Protein AF-A0AAQ3NUP5-F1 (afdb_monomer_lite)

Sequence (104 aa):
MAGIDYYNSLIDTLLSRGIKPFMTISQTISHYDIPEELQQRYKGWLSPEIECLDMGNLRRKVWMEENSRWEIGVAMNTKWIEPINNSSEDKKAVERAQSFYMNW

Structure (mmCIF, N/CA/C/O backbone):
data_AF-A0AAQ3NUP5-F1
#
_entry.id   AF-A0AAQ3NUP5-F1
#
loop_
_atom_site.group_PDB
_atom_site.id
_atom_site.type_symbol
_atom_site.label_atom_id
_atom_site.label_alt_id
_atom_site.label_comp_id
_atom_site.label_asym_id
_atom_site.label_entity_id
_atom_site.label_seq_id
_atom_site.pdbx_PDB_ins_code
_atom_site.Cartn_x
_atom_site.Cartn_y
_atom_site.Cartn_z
_atom_site.occupancy
_atom_site.B_iso_or_equiv
_atom_site.auth_seq_id
_atom_site.auth_comp_id
_atom_site.auth_asym_id
_atom_site.auth_atom_id
_atom_site.pdbx_PDB_model_num
ATOM 1 N N . MET A 1 1 ? 16.843 -2.081 -20.923 1.00 59.31 1 MET A N 1
ATOM 2 C CA . MET A 1 1 ? 17.064 -2.319 -19.474 1.00 59.31 1 MET A CA 1
ATOM 3 C C . MET A 1 1 ? 16.164 -3.486 -19.122 1.00 59.31 1 MET A C 1
ATOM 5 O O . MET A 1 1 ? 14.963 -3.276 -19.070 1.00 59.31 1 MET A O 1
ATOM 9 N N . ALA A 1 2 ? 16.703 -4.692 -18.908 1.00 79.62 2 ALA A N 1
ATOM 10 C CA . ALA A 1 2 ? 15.905 -5.928 -18.928 1.00 79.62 2 ALA A CA 1
ATOM 11 C C . ALA A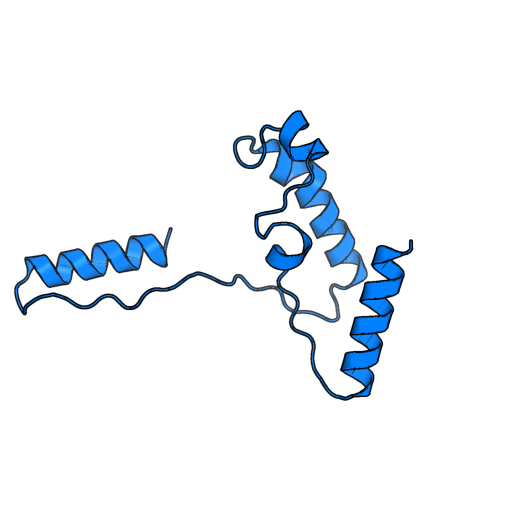 1 2 ? 14.661 -5.923 -18.011 1.00 79.62 2 ALA A C 1
ATOM 13 O O . ALA A 1 2 ? 13.619 -6.440 -18.397 1.00 79.62 2 ALA A O 1
ATOM 14 N N . GLY A 1 3 ? 14.741 -5.296 -16.830 1.00 78.31 3 GLY A N 1
ATOM 15 C CA . GLY A 1 3 ? 13.595 -5.174 -15.922 1.00 78.31 3 GLY A CA 1
ATOM 16 C C . GLY A 1 3 ? 12.485 -4.259 -16.450 1.00 78.31 3 GLY A C 1
ATOM 17 O O . GLY A 1 3 ? 11.320 -4.637 -16.421 1.00 78.31 3 GLY A O 1
ATOM 18 N N . ILE A 1 4 ? 12.834 -3.083 -16.982 1.00 78.56 4 ILE A N 1
ATOM 19 C CA . ILE A 1 4 ? 11.859 -2.141 -17.563 1.00 78.56 4 ILE A CA 1
ATOM 20 C C . ILE A 1 4 ? 11.172 -2.779 -18.772 1.00 78.56 4 ILE A C 1
ATOM 22 O O . ILE A 1 4 ? 9.952 -2.729 -18.893 1.00 78.56 4 ILE A O 1
ATOM 26 N N . ASP A 1 5 ? 11.959 -3.436 -19.623 1.00 85.00 5 ASP A N 1
ATOM 27 C CA . ASP A 1 5 ? 11.458 -4.081 -20.836 1.00 85.00 5 ASP A CA 1
ATOM 28 C C . ASP A 1 5 ? 10.462 -5.208 -20.486 1.00 85.00 5 ASP A C 1
ATOM 30 O O . ASP A 1 5 ? 9.418 -5.342 -21.127 1.00 85.00 5 ASP A O 1
ATOM 34 N N . TYR A 1 6 ? 10.728 -5.962 -19.409 1.00 87.25 6 TYR A N 1
ATOM 35 C CA . TYR A 1 6 ? 9.807 -6.970 -18.880 1.00 87.25 6 TYR A CA 1
ATOM 36 C C . TYR A 1 6 ? 8.470 -6.356 -18.442 1.00 87.25 6 TYR A C 1
ATOM 38 O O . TYR A 1 6 ? 7.417 -6.802 -18.904 1.00 87.25 6 TYR A O 1
ATOM 46 N N . TYR A 1 7 ? 8.489 -5.312 -17.605 1.00 82.75 7 TYR A N 1
ATOM 47 C CA . TYR A 1 7 ? 7.258 -4.683 -17.112 1.00 82.75 7 TYR A CA 1
ATOM 48 C C . TYR A 1 7 ? 6.446 -4.020 -18.227 1.00 82.75 7 TYR A C 1
ATOM 50 O O . TYR A 1 7 ? 5.228 -4.181 -18.252 1.00 82.75 7 TYR A O 1
ATOM 58 N N . ASN A 1 8 ? 7.100 -3.362 -19.185 1.00 84.56 8 ASN A N 1
ATOM 59 C CA . ASN A 1 8 ? 6.423 -2.792 -20.351 1.00 84.56 8 ASN A CA 1
ATOM 60 C C . ASN A 1 8 ? 5.717 -3.883 -21.164 1.00 84.56 8 ASN A C 1
ATOM 62 O O . ASN A 1 8 ? 4.524 -3.770 -21.446 1.00 84.56 8 ASN A O 1
ATOM 66 N N . SER A 1 9 ? 6.407 -4.997 -21.440 1.00 89.88 9 SER A N 1
ATOM 67 C CA . SER A 1 9 ? 5.808 -6.120 -22.166 1.00 89.88 9 SER A CA 1
ATOM 68 C C . SER A 1 9 ? 4.616 -6.734 -21.421 1.00 89.88 9 SER A C 1
ATOM 70 O O . SER A 1 9 ? 3.611 -7.080 -22.044 1.00 89.88 9 SER A O 1
ATOM 72 N N . LEU A 1 10 ? 4.686 -6.823 -20.087 1.00 89.00 10 LEU A N 1
ATOM 73 C CA . LEU A 1 10 ? 3.599 -7.310 -19.242 1.00 89.00 10 LEU A CA 1
ATOM 74 C C . LEU A 1 10 ? 2.391 -6.365 -19.288 1.00 89.00 10 LEU A C 1
ATOM 76 O O . LEU A 1 10 ? 1.268 -6.829 -19.481 1.00 89.00 10 LEU A O 1
ATOM 80 N N . ILE A 1 11 ? 2.614 -5.055 -19.150 1.00 87.44 11 ILE A N 1
ATOM 81 C CA . ILE A 1 11 ? 1.559 -4.034 -19.206 1.00 87.44 11 ILE A CA 1
ATOM 82 C C . ILE A 1 11 ? 0.841 -4.089 -20.559 1.00 87.44 11 ILE A C 1
ATOM 84 O O . ILE A 1 11 ? -0.386 -4.201 -20.593 1.00 87.44 11 ILE A O 1
ATOM 88 N N . ASP A 1 12 ? 1.581 -4.107 -21.667 1.00 89.62 12 ASP A N 1
ATOM 89 C CA . ASP A 1 12 ? 1.004 -4.163 -23.016 1.00 89.62 12 ASP A CA 1
ATOM 90 C C . ASP A 1 12 ? 0.230 -5.472 -23.262 1.00 89.62 12 ASP A C 1
ATOM 92 O O . ASP A 1 12 ? -0.850 -5.495 -23.863 1.00 89.62 12 ASP A O 1
ATOM 96 N N . THR A 1 13 ? 0.738 -6.585 -22.731 1.00 91.88 13 THR A N 1
ATOM 97 C CA . THR A 1 13 ? 0.106 -7.914 -22.793 1.00 91.88 13 THR A CA 1
ATOM 98 C C . THR A 1 13 ? -1.214 -7.975 -22.012 1.00 91.88 13 THR A C 1
ATOM 100 O O . THR A 1 13 ? -2.138 -8.689 -22.420 1.00 91.88 13 THR A O 1
ATOM 103 N N . LEU A 1 14 ? -1.326 -7.238 -20.904 1.00 89.94 14 LEU A N 1
ATOM 104 C CA . LEU A 1 14 ? -2.559 -7.120 -20.119 1.00 89.94 14 LEU A CA 1
ATOM 105 C C . LEU A 1 14 ? -3.572 -6.203 -20.812 1.00 89.94 14 LEU A C 1
ATOM 107 O O . LEU A 1 14 ? -4.736 -6.579 -20.966 1.00 89.94 14 LEU A O 1
ATOM 111 N N . LEU A 1 15 ? -3.113 -5.052 -21.309 1.00 89.00 15 LEU A N 1
ATOM 112 C CA . LEU A 1 15 ? -3.955 -4.092 -22.022 1.00 89.00 15 LEU A CA 1
ATOM 113 C C . LEU A 1 15 ? -4.539 -4.690 -23.309 1.00 89.00 15 LEU A C 1
ATOM 115 O O . LEU A 1 15 ? -5.733 -4.543 -23.561 1.00 89.00 15 LEU A O 1
ATOM 119 N N . SER A 1 16 ? -3.741 -5.437 -24.080 1.00 93.62 16 SER A N 1
ATOM 120 C CA . SER A 1 16 ? -4.210 -6.146 -25.286 1.00 93.62 16 SER A CA 1
ATOM 121 C C . SER A 1 16 ? -5.267 -7.221 -25.003 1.00 93.62 16 SER A C 1
ATOM 123 O O . SER A 1 16 ? -6.034 -7.577 -25.895 1.00 93.62 16 SER A O 1
ATOM 125 N N . ARG A 1 17 ? -5.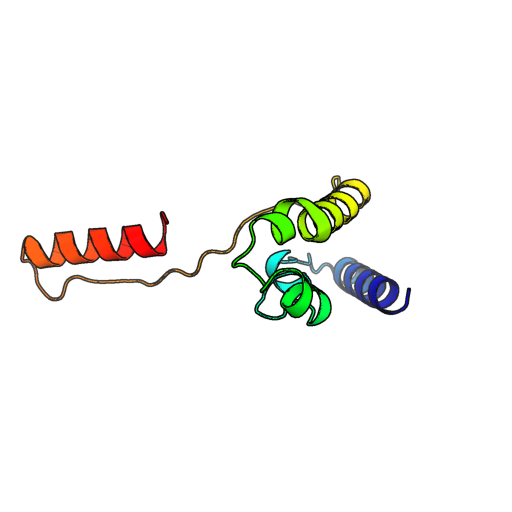354 -7.710 -23.759 1.00 94.88 17 ARG A N 1
ATOM 126 C CA . ARG A 1 17 ? -6.403 -8.633 -23.289 1.00 94.88 17 ARG A CA 1
ATOM 127 C C . ARG A 1 17 ? -7.585 -7.923 -22.620 1.00 94.88 17 ARG A C 1
ATOM 129 O O . ARG A 1 17 ? -8.470 -8.594 -22.099 1.00 94.88 17 ARG A O 1
ATOM 136 N N . GLY A 1 18 ? -7.608 -6.589 -22.613 1.00 89.56 18 GLY A N 1
ATOM 137 C CA . GLY A 1 18 ? -8.663 -5.793 -21.980 1.00 89.56 18 GLY A CA 1
ATOM 138 C C . GLY A 1 18 ? -8.600 -5.766 -20.449 1.00 89.56 18 GLY A C 1
ATOM 139 O O . GLY A 1 18 ? -9.564 -5.356 -19.807 1.00 89.56 18 GLY A O 1
ATOM 140 N N . ILE A 1 19 ? -7.484 -6.190 -19.848 1.00 89.38 19 ILE A N 1
ATOM 141 C CA . ILE A 1 19 ? -7.275 -6.145 -18.399 1.00 89.38 19 ILE A CA 1
ATOM 142 C C . ILE A 1 19 ? -6.596 -4.817 -18.066 1.00 89.38 19 ILE A C 1
ATOM 144 O O . ILE A 1 19 ? -5.465 -4.579 -18.486 1.00 89.38 19 ILE A O 1
ATOM 148 N N . LYS A 1 20 ? -7.270 -3.950 -17.301 1.00 80.81 20 LYS A N 1
ATOM 149 C CA . LYS A 1 20 ? -6.672 -2.704 -16.803 1.00 80.81 20 LYS A CA 1
ATOM 150 C C . LYS A 1 20 ? -5.727 -3.040 -15.641 1.00 80.81 20 LYS A C 1
ATOM 152 O O . LYS A 1 20 ? -6.215 -3.480 -14.598 1.00 80.81 20 LYS A O 1
ATOM 157 N N . PRO A 1 21 ? -4.403 -2.857 -15.781 1.00 79.94 21 PRO A N 1
ATOM 158 C CA . PRO A 1 21 ? -3.494 -3.101 -14.674 1.00 79.94 21 PRO A CA 1
ATOM 159 C C . PRO A 1 21 ? -3.680 -2.013 -13.610 1.00 79.94 21 PRO A C 1
ATOM 161 O O . PRO A 1 21 ? -3.857 -0.835 -13.925 1.00 79.94 21 PRO A O 1
ATOM 164 N N . PHE A 1 22 ? -3.634 -2.415 -12.343 1.00 71.75 22 PHE A N 1
ATOM 165 C CA . PHE A 1 22 ? -3.541 -1.507 -11.207 1.00 71.75 22 PHE A CA 1
ATOM 166 C C . PHE A 1 22 ? -2.179 -1.725 -10.560 1.00 71.75 22 PHE A C 1
ATOM 168 O O . PHE A 1 22 ? -1.901 -2.809 -10.048 1.00 71.75 22 PHE A O 1
ATOM 175 N N . MET A 1 23 ? -1.313 -0.717 -10.638 1.00 68.50 23 MET A N 1
ATOM 176 C CA . MET A 1 23 ? 0.040 -0.804 -10.106 1.00 68.50 23 MET A CA 1
ATOM 177 C C . MET A 1 23 ? 0.131 0.001 -8.818 1.00 68.50 23 MET A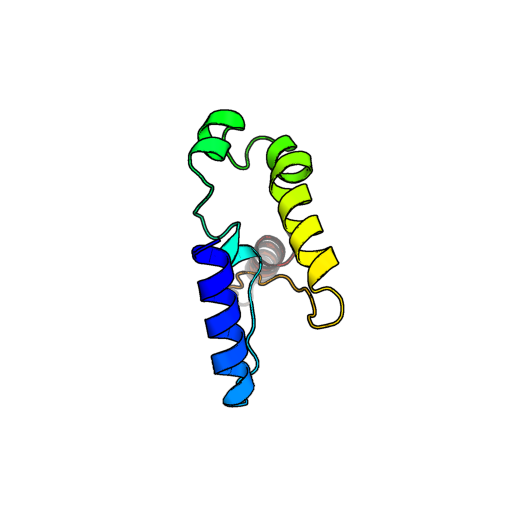 C 1
ATOM 179 O O . MET A 1 23 ? 0.033 1.226 -8.817 1.00 68.50 23 MET A O 1
ATOM 183 N N . THR A 1 24 ? 0.351 -0.688 -7.706 1.00 57.34 24 THR A N 1
ATOM 184 C CA . THR A 1 24 ? 0.660 -0.021 -6.447 1.00 57.34 24 THR A CA 1
ATOM 185 C C . THR A 1 24 ? 2.118 0.430 -6.510 1.00 57.34 24 THR A C 1
ATOM 187 O O . THR A 1 24 ? 3.015 -0.404 -6.508 1.00 57.34 24 THR A O 1
ATOM 190 N N . ILE A 1 25 ? 2.383 1.738 -6.517 1.00 53.66 25 ILE A N 1
ATOM 191 C CA . ILE A 1 25 ? 3.756 2.293 -6.482 1.00 53.66 25 ILE A CA 1
ATOM 192 C C . ILE A 1 25 ? 4.510 1.847 -5.208 1.00 53.66 25 ILE A C 1
ATOM 194 O O . ILE A 1 25 ? 5.736 1.766 -5.200 1.00 53.66 25 ILE A O 1
ATOM 198 N N . SER A 1 26 ? 3.780 1.447 -4.158 1.00 44.59 26 SER A N 1
ATOM 199 C CA . SER A 1 26 ? 4.347 0.736 -3.006 1.00 44.59 26 SER A CA 1
ATOM 200 C C . SER A 1 26 ? 4.866 -0.668 -3.364 1.00 44.59 26 SER A C 1
ATOM 202 O O . SER A 1 26 ? 5.926 -1.041 -2.904 1.00 44.59 26 SER A O 1
ATOM 204 N N . GLN A 1 27 ? 4.227 -1.437 -4.247 1.00 39.78 27 GLN A N 1
ATOM 205 C CA . GLN A 1 27 ? 4.657 -2.807 -4.591 1.00 39.78 27 GLN A CA 1
ATOM 206 C C . GLN A 1 27 ? 5.958 -2.861 -5.415 1.00 39.78 27 GLN A C 1
ATOM 208 O O . GLN A 1 27 ? 6.675 -3.848 -5.328 1.00 39.78 27 GLN A O 1
ATOM 213 N N . THR A 1 28 ? 6.301 -1.809 -6.167 1.00 47.62 28 THR A N 1
ATOM 214 C CA . THR A 1 28 ? 7.537 -1.781 -6.979 1.00 47.62 28 THR A CA 1
ATOM 215 C C . THR A 1 28 ? 8.714 -1.106 -6.268 1.00 47.62 28 THR A C 1
ATOM 217 O O . THR A 1 28 ? 9.861 -1.327 -6.642 1.00 47.62 28 THR A O 1
ATOM 220 N N . ILE A 1 29 ? 8.448 -0.249 -5.274 1.00 51.78 29 ILE A N 1
ATOM 221 C CA . ILE A 1 29 ? 9.471 0.597 -4.639 1.00 51.78 29 ILE A CA 1
ATOM 222 C C . ILE A 1 29 ? 9.476 0.462 -3.099 1.00 51.78 29 ILE A C 1
ATOM 224 O O . ILE A 1 29 ? 10.439 0.858 -2.459 1.00 51.78 29 ILE A O 1
ATOM 228 N N . SER A 1 30 ? 8.429 -0.041 -2.436 1.00 51.28 30 SER A N 1
ATOM 229 C CA . SER A 1 30 ? 8.287 0.109 -0.970 1.00 51.28 30 SER A CA 1
ATOM 230 C C . SER A 1 30 ? 7.568 -1.023 -0.217 1.00 51.28 30 SER A C 1
ATOM 232 O O . SER A 1 30 ? 7.333 -0.875 0.982 1.00 51.28 30 SER A O 1
ATOM 234 N N . HIS A 1 31 ? 7.241 -2.159 -0.840 1.00 52.16 31 HIS A N 1
ATOM 235 C CA . HIS A 1 31 ? 6.608 -3.280 -0.147 1.00 52.16 31 HIS A CA 1
ATOM 236 C C . HIS A 1 31 ? 7.685 -4.103 0.549 1.00 52.16 31 HIS A C 1
ATOM 238 O O . HIS A 1 31 ? 8.073 -5.166 0.083 1.00 52.16 31 HIS A O 1
ATOM 244 N N . TYR A 1 32 ? 8.188 -3.553 1.653 1.00 56.97 32 TYR A N 1
ATOM 245 C CA . TYR A 1 32 ? 9.192 -4.138 2.546 1.00 56.97 32 TYR A CA 1
ATOM 246 C C . TYR A 1 32 ? 10.586 -4.391 1.935 1.00 56.97 32 TYR A C 1
ATOM 248 O O . TYR A 1 32 ? 11.545 -4.499 2.695 1.00 56.97 32 TYR A O 1
ATOM 256 N N . ASP A 1 33 ? 10.727 -4.357 0.608 1.00 63.31 33 ASP A N 1
ATOM 257 C CA . ASP A 1 33 ? 11.980 -4.590 -0.115 1.00 63.31 33 ASP A CA 1
ATOM 258 C C . ASP A 1 33 ? 12.662 -3.268 -0.502 1.00 63.31 33 ASP A C 1
ATOM 260 O O . ASP A 1 33 ? 12.646 -2.831 -1.655 1.00 63.31 33 ASP A O 1
ATOM 264 N N . ILE A 1 34 ? 13.266 -2.596 0.482 1.00 71.31 34 ILE A N 1
ATOM 265 C CA . ILE A 1 34 ? 14.207 -1.505 0.197 1.00 71.31 34 ILE A CA 1
ATOM 266 C C . ILE A 1 34 ? 15.478 -2.136 -0.392 1.00 71.31 34 ILE A C 1
ATOM 268 O O . ILE A 1 34 ? 16.009 -3.068 0.216 1.00 71.31 34 ILE A O 1
ATOM 272 N N . PRO A 1 35 ? 16.016 -1.637 -1.521 1.00 78.81 35 PRO A N 1
ATOM 273 C CA . PRO A 1 35 ? 17.321 -2.067 -2.007 1.00 78.81 35 PRO A CA 1
ATOM 274 C C . PRO A 1 35 ? 18.375 -1.984 -0.898 1.00 78.81 35 PRO A C 1
ATOM 276 O O . PRO A 1 35 ? 18.509 -0.948 -0.245 1.00 78.81 35 PRO A O 1
ATOM 279 N N . GLU A 1 36 ? 19.144 -3.055 -0.704 1.00 79.31 36 GLU A N 1
ATOM 280 C CA . GLU A 1 36 ? 20.148 -3.165 0.368 1.00 79.31 36 GLU A CA 1
ATOM 281 C C . GLU A 1 36 ? 21.121 -1.970 0.386 1.00 79.31 36 GLU A C 1
ATOM 283 O O . GLU A 1 36 ? 21.496 -1.462 1.438 1.00 79.31 36 GLU A O 1
ATOM 288 N N . GLU A 1 37 ? 21.464 -1.448 -0.790 1.00 82.50 37 GLU A N 1
ATOM 289 C CA . GLU A 1 37 ? 22.298 -0.255 -0.960 1.00 82.50 37 GLU A CA 1
ATOM 290 C C . GLU A 1 37 ? 21.707 0.978 -0.254 1.00 82.50 37 GLU A C 1
ATOM 292 O O . GLU A 1 37 ? 22.419 1.708 0.439 1.00 82.50 37 GLU A O 1
ATOM 297 N N . LEU A 1 38 ? 20.393 1.197 -0.374 1.00 77.88 38 LEU A N 1
ATOM 298 C CA . LEU A 1 38 ? 19.688 2.290 0.301 1.00 77.88 38 LEU A CA 1
ATOM 299 C C . LEU A 1 38 ? 19.521 2.010 1.798 1.00 77.88 38 LEU A C 1
ATOM 301 O O . LEU A 1 38 ? 19.610 2.936 2.609 1.00 77.88 38 LEU A O 1
ATOM 305 N N . GLN A 1 39 ? 19.337 0.743 2.180 1.00 80.62 39 GLN A N 1
ATOM 306 C CA . GLN A 1 39 ? 19.306 0.335 3.583 1.00 80.62 39 GLN A CA 1
ATOM 307 C C . GLN A 1 39 ? 20.637 0.658 4.280 1.00 80.62 39 GLN A C 1
ATOM 309 O O . GLN A 1 39 ? 20.633 1.254 5.357 1.00 80.62 39 GLN A O 1
ATOM 314 N N . GLN A 1 40 ? 21.775 0.344 3.658 1.00 83.56 40 GLN A N 1
ATOM 315 C CA . GLN A 1 40 ? 23.102 0.636 4.207 1.00 83.56 40 GLN A CA 1
ATOM 316 C C . GLN A 1 40 ? 23.422 2.134 4.200 1.00 83.56 40 GLN A C 1
ATOM 318 O O . GLN A 1 40 ? 23.961 2.655 5.177 1.00 83.56 40 GLN A O 1
ATOM 323 N N . ARG A 1 41 ? 23.066 2.841 3.120 1.00 84.19 41 ARG A N 1
ATOM 324 C CA . ARG A 1 41 ? 23.372 4.267 2.951 1.00 84.19 41 ARG A CA 1
ATOM 325 C C . ARG A 1 41 ? 22.560 5.170 3.878 1.00 84.19 41 ARG A C 1
ATOM 327 O O . ARG A 1 41 ? 23.111 6.125 4.416 1.00 84.19 41 ARG A O 1
ATOM 334 N N . TYR A 1 42 ? 21.276 4.866 4.072 1.00 82.25 42 TYR A N 1
ATOM 335 C CA . TYR A 1 42 ? 20.328 5.753 4.760 1.00 82.25 42 TYR A CA 1
ATOM 336 C C . TYR A 1 42 ? 19.711 5.159 6.029 1.00 82.25 42 TYR A C 1
ATOM 338 O O . TYR A 1 42 ? 18.926 5.831 6.694 1.00 82.25 42 TYR A O 1
ATOM 346 N N . LYS A 1 43 ? 20.054 3.918 6.400 1.00 82.25 43 LYS A N 1
ATOM 347 C CA . LYS A 1 43 ? 19.368 3.155 7.463 1.00 82.25 43 LYS A CA 1
ATOM 348 C C . LYS A 1 43 ? 17.874 2.947 7.163 1.00 82.25 43 LYS A C 1
ATOM 350 O O . LYS A 1 43 ? 17.051 2.886 8.078 1.00 82.25 43 LYS A O 1
ATOM 355 N N . GLY A 1 44 ? 17.532 2.846 5.877 1.00 76.38 44 GLY A N 1
ATOM 356 C CA . GLY A 1 44 ? 16.164 2.659 5.398 1.00 76.38 44 GLY A CA 1
ATOM 357 C C . GLY A 1 44 ? 15.261 3.854 5.698 1.00 76.38 44 GLY A C 1
ATOM 358 O O . GLY A 1 44 ? 15.669 5.006 5.575 1.00 76.38 44 GLY A O 1
ATOM 359 N N . TRP A 1 45 ? 14.032 3.573 6.134 1.00 73.56 45 TRP A N 1
ATOM 360 C CA . TRP A 1 45 ? 12.998 4.576 6.428 1.00 73.56 45 TRP A CA 1
ATOM 361 C C . TRP A 1 45 ? 13.276 5.462 7.653 1.00 73.56 45 TRP A C 1
ATOM 363 O O . TRP A 1 45 ? 12.477 6.340 7.965 1.00 73.56 45 TRP A O 1
ATOM 373 N N . LEU A 1 46 ? 14.383 5.238 8.369 1.00 77.94 46 LEU A N 1
ATOM 374 C CA . LEU A 1 46 ? 14.760 6.050 9.529 1.00 77.94 46 LEU A CA 1
ATOM 375 C C . LEU A 1 46 ? 15.376 7.400 9.139 1.00 77.94 46 LEU A C 1
ATOM 377 O O . LEU A 1 46 ? 15.382 8.312 9.965 1.00 77.94 46 LEU A O 1
ATOM 381 N N . SER A 1 47 ? 15.898 7.534 7.915 1.00 79.81 47 SER A N 1
ATOM 382 C CA . SER A 1 47 ? 16.386 8.816 7.404 1.00 79.81 47 SER A CA 1
ATOM 383 C C . SER A 1 47 ? 15.357 9.452 6.463 1.00 79.81 47 SER A C 1
ATOM 385 O O . SER A 1 47 ? 14.934 8.804 5.507 1.00 79.81 47 SER A O 1
ATOM 387 N N . PRO A 1 48 ? 14.999 10.737 6.643 1.00 77.50 48 PRO A N 1
ATOM 388 C CA . PRO A 1 48 ? 14.143 11.457 5.697 1.00 77.50 48 PRO A CA 1
ATOM 389 C C . PRO A 1 48 ? 14.817 11.686 4.329 1.00 77.50 48 PRO A C 1
ATOM 391 O O . PRO A 1 48 ? 14.154 12.037 3.354 1.00 77.50 48 PRO A O 1
ATOM 394 N N . GLU A 1 49 ? 16.133 11.489 4.230 1.00 78.38 49 GLU A N 1
ATOM 395 C CA . GLU A 1 49 ? 16.913 11.722 3.009 1.00 78.38 49 GLU A CA 1
ATOM 396 C C . GLU A 1 49 ? 16.579 10.709 1.910 1.00 78.38 49 GLU A C 1
ATOM 398 O O . GLU A 1 49 ? 16.629 11.060 0.730 1.00 78.38 49 GLU A O 1
ATOM 403 N N . ILE A 1 50 ? 16.187 9.483 2.283 1.00 75.69 50 ILE A N 1
ATOM 404 C CA . ILE A 1 50 ? 15.807 8.435 1.326 1.00 75.69 50 ILE A CA 1
ATOM 405 C C . ILE A 1 50 ? 14.592 8.862 0.490 1.00 75.69 50 ILE A C 1
ATOM 407 O O . ILE A 1 50 ? 14.558 8.634 -0.720 1.00 75.69 50 ILE A O 1
ATOM 411 N N . GLU A 1 51 ? 13.630 9.534 1.128 1.00 71.25 51 GLU A N 1
ATOM 412 C CA . GLU A 1 51 ? 12.379 9.980 0.517 1.00 71.25 51 GLU A CA 1
ATOM 413 C C . GLU A 1 51 ? 12.618 11.187 -0.393 1.00 71.25 51 GLU A C 1
ATOM 415 O O . GLU A 1 51 ? 12.153 11.214 -1.531 1.00 71.25 51 GLU A O 1
ATOM 420 N N . CYS A 1 52 ? 13.388 12.173 0.073 1.00 67.38 52 CYS A N 1
ATOM 421 C CA . CYS A 1 52 ? 13.623 13.407 -0.677 1.00 67.38 52 CYS A CA 1
ATOM 422 C C . CYS A 1 52 ? 14.614 13.250 -1.840 1.00 67.38 52 CYS A C 1
ATOM 424 O O . CYS A 1 52 ? 14.513 13.993 -2.819 1.00 67.38 52 CYS A O 1
ATOM 426 N N . LEU A 1 53 ? 15.573 12.324 -1.741 1.00 75.38 53 LEU A N 1
ATOM 427 C CA . LEU A 1 53 ? 16.627 12.150 -2.740 1.00 75.38 53 LEU A CA 1
ATOM 428 C C . LEU A 1 53 ? 16.306 10.987 -3.675 1.00 75.38 53 LEU A C 1
ATOM 430 O O . LEU A 1 53 ? 15.720 11.192 -4.735 1.00 75.38 53 LEU A O 1
ATOM 434 N N . ASP A 1 54 ? 16.685 9.770 -3.306 1.00 76.44 54 ASP A N 1
ATOM 435 C CA . ASP A 1 54 ? 16.744 8.664 -4.261 1.00 76.44 54 ASP A CA 1
ATOM 436 C C . ASP A 1 54 ? 15.337 8.172 -4.639 1.00 76.44 54 ASP A C 1
ATOM 438 O O . ASP A 1 54 ? 14.994 8.098 -5.824 1.00 76.44 54 ASP A O 1
ATOM 442 N N . MET A 1 55 ? 14.470 7.943 -3.650 1.00 74.31 55 MET A N 1
ATOM 443 C CA . MET A 1 55 ? 13.117 7.420 -3.878 1.00 74.31 55 MET A CA 1
ATOM 444 C C . MET A 1 55 ? 12.203 8.466 -4.510 1.00 74.31 55 MET A C 1
ATOM 446 O O . MET A 1 55 ? 11.474 8.170 -5.459 1.00 74.31 55 MET A O 1
ATOM 450 N N . GLY A 1 56 ? 12.275 9.708 -4.029 1.00 75.19 56 GLY A N 1
ATOM 451 C CA . GLY A 1 56 ? 11.528 10.831 -4.585 1.00 75.19 56 GLY A CA 1
ATOM 452 C C . GLY A 1 56 ? 11.910 11.121 -6.034 1.00 75.19 56 GLY A C 1
ATOM 453 O O . GLY A 1 56 ? 11.031 11.350 -6.867 1.00 75.19 56 GLY A O 1
ATOM 454 N N . ASN A 1 57 ? 13.201 11.051 -6.376 1.00 81.06 57 ASN A N 1
ATOM 455 C CA . ASN A 1 57 ? 13.655 11.235 -7.755 1.00 81.06 57 ASN A CA 1
ATOM 456 C C . ASN A 1 57 ? 13.216 10.084 -8.667 1.00 81.06 57 ASN A C 1
ATOM 458 O O . ASN A 1 57 ? 12.773 10.346 -9.787 1.00 81.06 57 ASN A O 1
ATOM 462 N N . LEU A 1 58 ? 13.276 8.834 -8.194 1.00 76.44 58 LEU A N 1
ATOM 463 C CA . LEU A 1 58 ? 12.806 7.674 -8.954 1.00 76.44 58 LEU A CA 1
ATOM 464 C C . LEU A 1 58 ? 11.303 7.771 -9.250 1.00 76.44 58 LEU A C 1
ATOM 466 O O . LEU A 1 58 ? 10.895 7.654 -10.407 1.00 76.44 58 LEU A O 1
ATOM 470 N N . ARG A 1 59 ? 10.484 8.065 -8.229 1.00 75.62 59 ARG A N 1
ATOM 471 C CA . ARG A 1 59 ? 9.033 8.267 -8.384 1.00 75.62 59 ARG A CA 1
ATOM 472 C C . ARG A 1 59 ? 8.728 9.415 -9.344 1.00 75.62 59 ARG A C 1
ATOM 474 O O . ARG A 1 59 ? 7.876 9.267 -10.214 1.00 75.62 59 ARG A O 1
ATOM 481 N N . ARG A 1 60 ? 9.452 10.537 -9.235 1.00 78.44 60 ARG A N 1
ATOM 482 C CA . ARG A 1 60 ? 9.288 11.685 -10.139 1.00 78.44 60 ARG A CA 1
ATOM 483 C C . ARG A 1 60 ? 9.607 11.315 -11.584 1.00 78.44 60 ARG A C 1
ATOM 485 O O . ARG A 1 60 ? 8.872 11.723 -12.474 1.00 78.44 60 ARG A O 1
ATOM 492 N N . LYS A 1 61 ? 10.674 10.551 -11.823 1.00 79.19 61 LYS A N 1
ATOM 493 C CA . LYS A 1 61 ? 11.053 10.126 -13.174 1.00 79.19 61 LYS A CA 1
ATOM 494 C C . LYS A 1 61 ? 9.956 9.277 -13.820 1.00 79.19 61 LYS A C 1
ATOM 496 O O . LYS A 1 61 ? 9.502 9.617 -14.905 1.00 79.19 61 LYS A O 1
ATOM 501 N N . VAL A 1 62 ? 9.487 8.244 -13.117 1.00 76.12 62 VAL A N 1
ATOM 502 C CA . VAL A 1 62 ? 8.407 7.367 -13.602 1.00 76.12 62 VAL A CA 1
ATOM 503 C C . VAL A 1 62 ? 7.123 8.162 -13.842 1.00 76.12 62 VAL A C 1
ATOM 505 O O . VAL A 1 62 ? 6.466 7.986 -14.863 1.00 76.12 62 VAL A O 1
ATOM 508 N N . TRP A 1 63 ? 6.784 9.085 -12.938 1.00 74.56 63 TRP A N 1
ATOM 509 C CA . TRP A 1 63 ? 5.612 9.936 -13.108 1.00 74.56 63 TRP A CA 1
ATOM 510 C C . TRP A 1 63 ? 5.700 10.800 -14.364 1.00 74.56 63 TRP A C 1
ATOM 512 O O . TRP A 1 63 ? 4.761 10.821 -15.145 1.00 74.56 63 TRP A O 1
ATOM 522 N N . MET A 1 64 ? 6.823 11.481 -14.598 1.00 75.06 64 MET A N 1
ATOM 523 C CA . MET A 1 64 ? 6.972 12.377 -15.753 1.00 75.06 64 MET A CA 1
ATOM 524 C C . MET A 1 64 ? 6.864 11.642 -17.098 1.00 75.06 64 MET A C 1
ATOM 526 O O . MET A 1 64 ? 6.429 12.246 -18.075 1.00 75.06 64 MET A O 1
ATOM 530 N N . GLU A 1 65 ? 7.226 10.360 -17.146 1.00 74.69 65 GLU A N 1
ATOM 531 C CA . GLU A 1 65 ? 7.142 9.523 -18.349 1.00 74.69 65 GLU A CA 1
ATOM 532 C C . GLU A 1 65 ? 5.711 8.998 -18.609 1.00 74.69 65 GLU A C 1
ATOM 534 O O . GLU A 1 65 ? 5.319 8.842 -19.762 1.00 74.69 65 GLU A O 1
ATOM 539 N N . GLU A 1 66 ? 4.900 8.788 -17.563 1.00 69.62 66 GLU A N 1
ATOM 540 C CA . GLU A 1 66 ? 3.621 8.054 -17.648 1.00 69.62 66 GLU A CA 1
ATOM 541 C C . GLU A 1 66 ? 2.383 8.844 -17.146 1.00 69.62 66 GLU A C 1
ATOM 543 O O . GLU A 1 66 ? 1.269 8.316 -17.122 1.00 69.62 66 GLU A O 1
ATOM 548 N N . ASN A 1 67 ? 2.543 10.120 -16.772 1.00 67.25 67 ASN A N 1
ATOM 549 C CA . ASN A 1 67 ? 1.533 10.975 -16.112 1.00 67.25 67 ASN A CA 1
ATOM 550 C C . ASN A 1 67 ? 0.155 11.012 -16.810 1.00 67.25 67 ASN A C 1
ATOM 552 O O . ASN A 1 67 ? -0.878 11.144 -16.166 1.00 67.25 67 ASN A O 1
ATOM 556 N N . SER A 1 68 ? 0.100 10.890 -18.137 1.00 66.56 68 SER A N 1
ATOM 557 C CA . SER A 1 68 ? -1.160 10.998 -18.888 1.00 66.56 68 SER A CA 1
ATOM 558 C C . SER A 1 68 ? -2.022 9.730 -18.877 1.00 66.56 68 SER A C 1
ATOM 560 O O . SER A 1 68 ? -3.146 9.765 -19.381 1.00 66.56 68 SER A O 1
ATOM 562 N N . ARG A 1 69 ? -1.521 8.608 -18.340 1.00 69.94 69 ARG A N 1
ATOM 563 C CA . ARG A 1 69 ? -2.167 7.287 -18.452 1.00 69.94 69 ARG A CA 1
ATOM 564 C C . ARG A 1 69 ? -2.723 6.736 -17.139 1.00 69.94 69 ARG A C 1
ATOM 566 O O . ARG A 1 69 ? -3.543 5.818 -17.188 1.00 69.94 69 ARG A O 1
ATOM 573 N N . TRP A 1 70 ? -2.307 7.265 -15.987 1.00 74.06 70 TRP A N 1
ATOM 574 C CA . TRP A 1 70 ? -2.543 6.624 -14.689 1.00 74.06 70 TRP A CA 1
ATOM 575 C C . TRP A 1 70 ? -3.001 7.602 -13.608 1.00 74.06 70 TRP A C 1
ATOM 577 O O . TRP A 1 70 ? -2.638 8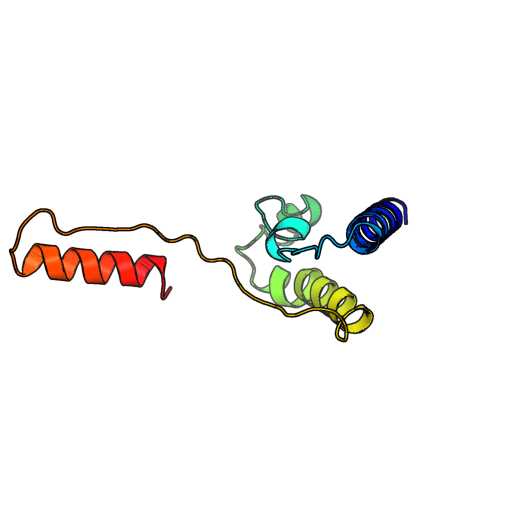.774 -13.603 1.00 74.06 70 TRP A O 1
ATOM 587 N N . GLU A 1 71 ? -3.761 7.081 -12.649 1.00 76.00 71 GLU A N 1
ATOM 588 C CA . GLU A 1 71 ? -4.135 7.777 -11.418 1.00 76.00 71 GLU A CA 1
ATOM 589 C C . GLU A 1 71 ? -3.292 7.236 -10.255 1.00 76.00 71 GLU A C 1
ATOM 591 O O . GLU A 1 71 ? -2.991 6.041 -10.208 1.00 76.00 71 GLU A O 1
ATOM 596 N N . ILE A 1 72 ? -2.918 8.102 -9.307 1.00 76.56 72 ILE A N 1
ATOM 597 C CA . ILE A 1 72 ? -2.169 7.712 -8.103 1.00 76.56 72 ILE A CA 1
ATOM 598 C C . ILE A 1 72 ? -3.113 7.681 -6.900 1.00 76.56 72 ILE A C 1
ATOM 600 O O . ILE A 1 72 ? -3.827 8.646 -6.639 1.00 76.56 72 ILE A O 1
ATOM 604 N N . GLY A 1 73 ? -3.059 6.593 -6.130 1.00 74.75 73 GLY A N 1
ATOM 605 C CA . GLY A 1 73 ? -3.741 6.452 -4.844 1.00 74.75 73 GLY A CA 1
ATOM 606 C C . GLY A 1 73 ? -2.872 5.738 -3.806 1.00 74.75 73 GLY A C 1
ATOM 607 O O . GLY A 1 73 ? -1.819 5.186 -4.132 1.00 74.75 73 GLY A O 1
ATOM 608 N N . VAL A 1 74 ? -3.324 5.739 -2.551 1.00 78.06 74 VAL A N 1
ATOM 609 C CA . VAL A 1 74 ? -2.675 5.040 -1.431 1.00 78.06 74 VAL A CA 1
ATOM 610 C C . VAL A 1 74 ? -3.569 3.891 -0.972 1.00 78.06 74 VAL A C 1
ATOM 612 O O . VAL A 1 74 ? -4.772 4.066 -0.796 1.00 78.06 74 VAL A O 1
ATOM 615 N N . ALA A 1 75 ? -2.979 2.712 -0.773 1.00 77.62 75 ALA A N 1
ATOM 616 C CA . ALA A 1 75 ? -3.662 1.556 -0.203 1.00 77.62 75 ALA A CA 1
ATOM 617 C C . ALA A 1 75 ? -3.355 1.473 1.297 1.00 77.62 75 ALA A C 1
ATOM 619 O O . ALA A 1 75 ? -2.217 1.201 1.681 1.00 77.62 75 ALA A O 1
ATOM 620 N N . MET A 1 76 ? -4.363 1.709 2.138 1.00 78.62 76 MET A N 1
ATOM 621 C CA . MET A 1 76 ? -4.231 1.627 3.596 1.00 78.62 76 MET A CA 1
ATOM 622 C C . MET A 1 76 ? -4.654 0.245 4.096 1.00 78.62 76 MET A C 1
ATOM 624 O O . MET A 1 76 ? -5.646 -0.317 3.629 1.00 78.62 76 MET A O 1
ATOM 628 N N . ASN A 1 77 ? -3.911 -0.310 5.057 1.00 79.38 77 ASN A N 1
ATOM 629 C CA . ASN A 1 77 ? -4.357 -1.504 5.768 1.00 79.38 77 ASN A CA 1
ATOM 630 C C . ASN A 1 77 ? -5.461 -1.099 6.743 1.00 79.38 77 ASN A C 1
ATOM 632 O O . ASN A 1 77 ? -5.249 -0.240 7.594 1.00 79.38 77 ASN A O 1
ATOM 636 N N . THR A 1 78 ? -6.626 -1.725 6.622 1.00 78.25 78 THR A N 1
ATOM 637 C CA . THR A 1 78 ? -7.773 -1.418 7.473 1.00 78.25 78 THR A CA 1
ATOM 638 C C . THR A 1 78 ? -8.191 -2.678 8.213 1.00 78.25 78 THR A C 1
ATOM 640 O O . THR A 1 78 ? -8.190 -3.777 7.652 1.00 78.25 78 THR A O 1
ATOM 643 N N . LYS A 1 79 ? -8.534 -2.530 9.492 1.00 83.69 79 LYS A N 1
ATOM 644 C CA . LYS A 1 79 ? -9.113 -3.604 10.295 1.00 83.69 79 LYS A CA 1
ATOM 645 C C . LYS A 1 79 ? -10.463 -3.154 10.810 1.00 83.69 79 LYS A C 1
ATOM 647 O O . LYS A 1 79 ? -10.591 -2.051 11.336 1.00 83.69 79 LYS A O 1
ATOM 652 N N . TRP A 1 80 ? -11.451 -4.029 10.680 1.00 89.00 80 TRP A N 1
ATOM 653 C CA . TRP A 1 80 ? -12.727 -3.839 11.347 1.00 89.00 80 TRP A CA 1
ATOM 654 C C . TRP A 1 80 ? -12.561 -4.142 12.837 1.00 89.00 80 TRP A C 1
ATOM 656 O O . TRP A 1 80 ? -12.007 -5.181 13.200 1.00 89.00 80 TRP A O 1
ATOM 666 N N . ILE A 1 81 ? -12.991 -3.217 13.692 1.00 90.00 81 ILE A N 1
ATOM 667 C CA . ILE A 1 81 ? -12.866 -3.321 15.148 1.00 90.00 81 ILE A CA 1
ATOM 668 C C . ILE A 1 81 ? -14.237 -3.019 15.739 1.00 90.00 81 ILE A C 1
ATOM 670 O O . ILE A 1 81 ? -14.813 -1.970 15.452 1.00 90.00 81 ILE A O 1
ATOM 674 N N . GLU A 1 82 ? -14.740 -3.940 16.554 1.00 91.94 82 GLU A N 1
ATOM 675 C CA . GLU A 1 82 ? -16.046 -3.843 17.205 1.00 91.94 82 GLU A CA 1
ATOM 676 C C . GLU A 1 82 ? -15.884 -3.694 18.720 1.00 91.94 82 GLU A C 1
ATOM 678 O O . GLU A 1 82 ? -14.916 -4.210 19.290 1.00 91.94 82 GLU A O 1
ATOM 683 N N . PRO A 1 83 ? -16.805 -2.983 19.393 1.00 92.75 83 PRO A N 1
ATOM 684 C CA . PRO A 1 83 ? -16.754 -2.849 20.839 1.00 92.75 83 PRO A CA 1
ATOM 685 C C . PRO A 1 83 ? -17.146 -4.179 21.485 1.00 92.75 83 PRO A C 1
ATOM 687 O O . PRO A 1 83 ? -18.091 -4.834 21.049 1.00 92.75 83 PRO A O 1
ATOM 690 N N . ILE A 1 84 ? -16.442 -4.569 22.550 1.00 92.94 84 ILE A N 1
ATOM 691 C CA . ILE A 1 84 ? -16.715 -5.831 23.257 1.00 92.94 84 ILE A CA 1
ATOM 692 C C . ILE A 1 84 ? -18.124 -5.807 23.870 1.00 92.94 84 ILE A C 1
ATOM 694 O O . ILE A 1 84 ? -18.823 -6.820 23.874 1.00 92.94 84 ILE A O 1
ATOM 698 N N . ASN A 1 85 ? -18.562 -4.654 24.381 1.00 91.19 85 ASN A N 1
ATOM 699 C CA . ASN A 1 85 ? -19.920 -4.440 24.874 1.00 91.19 85 ASN A CA 1
ATOM 700 C C . ASN A 1 85 ? -20.415 -3.000 24.612 1.00 91.19 85 ASN A C 1
ATOM 702 O O . ASN A 1 85 ? -19.729 -2.170 24.021 1.00 91.19 85 ASN A O 1
ATOM 706 N N . ASN A 1 86 ? -21.639 -2.689 25.058 1.00 93.50 86 ASN A N 1
ATOM 707 C CA . ASN A 1 86 ? -22.293 -1.396 24.816 1.00 93.50 86 ASN A CA 1
ATOM 708 C C . ASN A 1 86 ? -21.847 -0.267 25.777 1.00 93.50 86 ASN A C 1
ATO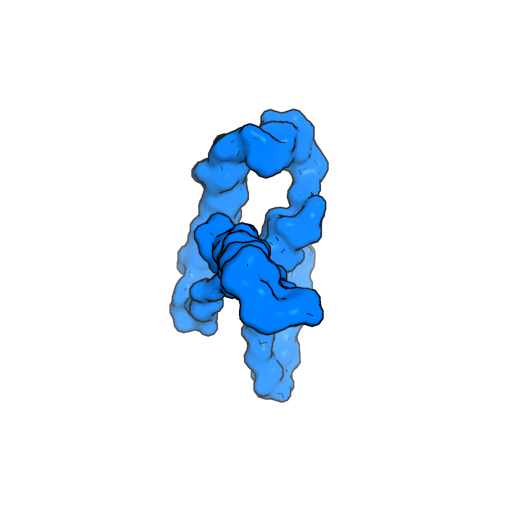M 710 O O . ASN A 1 86 ? -22.516 0.769 25.844 1.00 93.50 86 ASN A O 1
ATOM 714 N N . SER A 1 87 ? -20.760 -0.458 26.533 1.00 95.31 87 SER A N 1
ATOM 715 C CA . SER A 1 87 ? -20.191 0.572 27.409 1.00 95.31 87 SER A CA 1
ATOM 716 C C . SER A 1 87 ? -19.685 1.774 26.612 1.00 95.31 87 SER A C 1
ATOM 718 O O . SER A 1 87 ? -19.381 1.697 25.417 1.00 95.31 87 SER A O 1
ATOM 720 N N . SER A 1 88 ? -19.607 2.926 27.277 1.00 95.12 88 SER A N 1
ATOM 721 C CA . SER A 1 88 ? -19.082 4.140 26.647 1.00 95.12 88 SER A CA 1
ATOM 722 C C . SER A 1 88 ? -17.573 4.035 26.393 1.00 95.12 88 SER A C 1
ATOM 724 O O . SER A 1 88 ? -17.045 4.606 25.441 1.00 95.12 88 SER A O 1
ATOM 726 N N . GLU A 1 89 ? -16.892 3.273 27.239 1.00 94.94 89 GLU A N 1
ATOM 727 C CA . GLU A 1 89 ? -15.463 3.022 27.266 1.00 94.94 89 GLU A CA 1
ATOM 728 C C . GLU A 1 89 ? -15.032 2.200 26.053 1.00 94.94 89 GLU A C 1
ATOM 730 O O . GLU A 1 89 ? -14.100 2.607 25.354 1.00 94.94 89 GLU A O 1
ATOM 735 N N . ASP A 1 90 ? -15.749 1.112 25.759 1.00 92.62 90 ASP A N 1
ATOM 736 C CA . ASP A 1 90 ? -15.441 0.234 24.627 1.00 92.62 90 ASP A CA 1
ATOM 737 C C . ASP A 1 90 ? -15.699 0.928 23.291 1.00 92.62 90 ASP A C 1
ATOM 739 O O . ASP A 1 90 ? -14.881 0.829 22.378 1.00 92.62 90 ASP A O 1
ATOM 743 N N . LYS A 1 91 ? -16.773 1.719 23.182 1.00 93.69 91 LYS A N 1
ATOM 744 C CA . LYS A 1 91 ? -17.031 2.532 21.981 1.00 93.69 91 LYS A CA 1
ATOM 745 C C . LYS A 1 91 ? -15.902 3.526 21.719 1.00 93.69 91 LYS A C 1
ATOM 747 O O . LYS A 1 91 ? -15.363 3.572 20.618 1.00 93.69 91 LYS A O 1
ATOM 752 N N . LYS A 1 92 ? -15.467 4.251 22.755 1.00 95.00 92 LYS A N 1
ATOM 753 C CA . LYS A 1 92 ? -14.324 5.172 22.645 1.00 95.00 92 LYS A CA 1
ATOM 754 C C . LYS A 1 92 ? -13.016 4.433 22.346 1.00 95.00 92 LYS A C 1
ATOM 756 O O . LYS A 1 92 ? -12.132 4.995 21.706 1.00 95.00 92 LYS A O 1
ATOM 761 N N . ALA A 1 93 ? -12.843 3.204 22.838 1.00 92.94 93 ALA A N 1
ATOM 762 C CA . ALA A 1 93 ? -11.667 2.391 22.534 1.00 92.94 93 ALA A CA 1
ATOM 763 C C . ALA A 1 93 ? -11.616 1.998 21.053 1.00 92.94 93 ALA A C 1
ATOM 765 O O . ALA A 1 93 ? -10.559 2.123 20.436 1.00 92.94 93 ALA A O 1
ATOM 766 N N . VAL A 1 94 ? -12.756 1.611 20.476 1.00 92.81 94 VAL A N 1
ATOM 767 C CA . VAL A 1 94 ? -12.890 1.333 19.040 1.00 92.81 94 VAL A CA 1
ATOM 768 C C . VAL A 1 94 ? -12.575 2.570 18.209 1.00 92.81 94 VAL A C 1
ATOM 770 O O . VAL A 1 94 ? -11.762 2.480 17.297 1.00 92.81 94 VAL A O 1
ATOM 773 N N . GLU A 1 95 ? -13.142 3.729 18.552 1.00 91.44 95 GLU A N 1
ATOM 774 C CA . GLU A 1 95 ? -12.878 4.989 17.841 1.00 91.44 95 GLU A CA 1
ATOM 775 C C . GLU A 1 95 ? -11.382 5.340 17.839 1.00 91.44 95 GLU A C 1
ATOM 777 O O . GLU A 1 95 ? -10.818 5.685 16.799 1.00 91.44 95 GLU A O 1
ATOM 782 N N . ARG A 1 96 ? -10.702 5.185 18.986 1.00 93.12 96 ARG A N 1
ATOM 783 C CA . ARG A 1 96 ? -9.247 5.389 19.077 1.00 93.12 96 ARG A CA 1
ATOM 784 C C . ARG A 1 96 ? -8.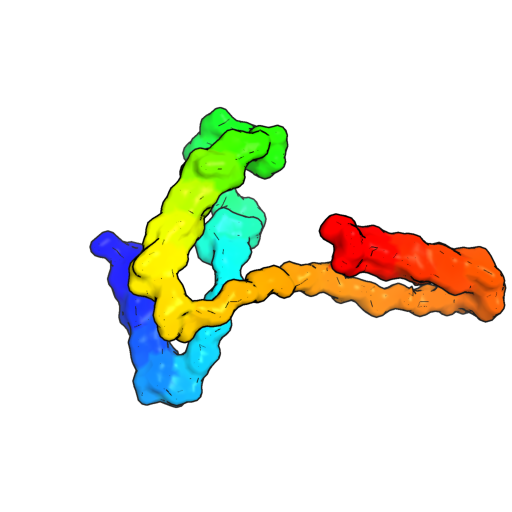475 4.410 18.197 1.00 93.12 96 ARG A C 1
ATOM 786 O O . ARG A 1 96 ? -7.551 4.823 17.502 1.00 93.12 96 ARG A O 1
ATOM 793 N N . ALA A 1 97 ? -8.843 3.132 18.225 1.00 89.94 97 ALA A N 1
ATOM 794 C CA . ALA A 1 97 ? -8.173 2.110 17.433 1.00 89.94 97 ALA A CA 1
ATOM 795 C C . ALA A 1 97 ? -8.374 2.346 15.927 1.00 89.94 97 ALA A C 1
ATOM 797 O O . ALA A 1 97 ? -7.409 2.319 15.169 1.00 89.94 97 ALA A O 1
ATOM 798 N N . GLN A 1 98 ? -9.598 2.660 15.496 1.00 88.75 98 GLN A N 1
ATOM 799 C CA . GLN A 1 98 ? -9.903 3.007 14.107 1.00 88.75 98 GLN A CA 1
ATOM 800 C C . GLN A 1 98 ? -9.120 4.241 13.651 1.00 88.75 98 GLN A C 1
ATOM 802 O O . GLN A 1 98 ? -8.515 4.212 12.581 1.00 88.75 98 GLN A O 1
ATOM 807 N N . SER A 1 99 ? -9.059 5.293 14.475 1.00 88.31 99 SER A N 1
ATOM 808 C CA . SER A 1 99 ? -8.282 6.491 14.144 1.00 88.31 99 SER A CA 1
ATOM 809 C C . SER A 1 99 ? -6.789 6.195 14.003 1.00 88.31 99 SER A C 1
ATOM 811 O O . SER A 1 99 ? -6.147 6.776 13.137 1.00 88.31 99 SER A O 1
ATOM 813 N N . PHE A 1 100 ? -6.232 5.295 14.815 1.00 87.75 100 PHE A N 1
ATOM 814 C CA . PHE A 1 100 ? -4.823 4.911 14.710 1.00 87.75 100 PHE A CA 1
ATOM 815 C C . PHE A 1 100 ? -4.508 4.140 13.417 1.00 87.75 100 PHE A C 1
ATOM 817 O O . PHE A 1 100 ? -3.423 4.289 12.869 1.00 87.75 100 PHE A O 1
ATOM 824 N N . TYR A 1 101 ? -5.439 3.323 12.915 1.00 82.06 101 TYR A N 1
ATOM 825 C CA . TYR A 1 101 ? -5.225 2.560 11.679 1.00 82.06 101 TYR A CA 1
ATOM 826 C C . TYR A 1 101 ? -5.525 3.351 10.400 1.00 82.06 101 TYR A C 1
ATOM 828 O O . TYR A 1 101 ? -4.893 3.097 9.380 1.00 82.06 101 TYR A O 1
ATOM 836 N N . MET A 1 102 ? -6.494 4.270 10.438 1.00 80.25 102 MET A N 1
ATOM 837 C CA . MET A 1 102 ? -7.007 4.941 9.235 1.00 80.25 102 MET A CA 1
ATOM 838 C C . MET A 1 102 ? -6.519 6.377 9.054 1.00 80.25 102 MET A C 1
ATOM 840 O O . MET A 1 102 ? -6.468 6.845 7.921 1.00 80.25 102 MET A O 1
ATOM 844 N N . ASN A 1 103 ? -6.211 7.082 10.146 1.00 80.69 103 ASN A N 1
ATOM 845 C CA . ASN A 1 103 ? -5.946 8.526 10.117 1.00 80.69 103 ASN A CA 1
ATOM 846 C C . ASN A 1 103 ? -4.506 8.887 10.510 1.00 80.69 103 ASN A C 1
ATOM 848 O O . ASN A 1 103 ? -4.227 10.071 10.697 1.00 80.69 103 ASN A O 1
ATOM 852 N N . TRP A 1 104 ? -3.643 7.892 10.727 1.00 73.75 104 TRP A N 1
ATOM 853 C CA . TRP A 1 104 ? -2.254 8.124 11.116 1.00 73.75 104 TRP A CA 1
ATOM 854 C C . TRP A 1 104 ? -1.412 8.631 9.942 1.00 73.75 104 TRP A C 1
ATOM 856 O O . TRP A 1 104 ? -1.582 8.100 8.821 1.00 73.75 104 TRP A O 1
#

pLDDT: mean 79.06, std 11.91, range [39.78, 95.31]

Foldseek 3Di:
DVVVVVVVVVCVVCVVVVHHDDDQPCVVDNPPDHPVVCCVVAVPPVHPCCCVPDVVVVVVVVCVVCVVPDDDDDDFDADDDDFPDPDPVSVVVNVVVRCVRPVD

Organism: Vigna mungo (NCBI:txid3915)

Secondary structure (DSSP, 8-state):
-HHHHHHHHHHHHHHTTT------HHHHHTSS---HHHHHHH-GGGSTHHIIIIIHHHHHHHHHHHTTT--------------SSS-HHHHHHHHHHHHHHH--

Radius of gyration: 19.55 Å; chains: 1; bounding box: 46×22×53 Å

InterPro domains:
  IPR001360 Glycoside hydrolase family 1 [PF00232] (2-50)
  IPR001360 Glycoside hydrolase family 1 [PTHR10353] (2-50)
  IPR017853 Glycoside hydrolase superfamily [SSF51445] (2-104)